Protein AF-A0A1V5JLP1-F1 (afdb_monomer)

Radius of gyration: 13.73 Å; Cα contacts (8 Å, |Δi|>4): 195; chains: 1; bounding box: 32×34×30 Å

Foldseek 3Di:
DDQAKDKDKDAAAFQLDFLVNVLVLQVVLQVVLVVVPQHDPCSVVVSVLSVVPGDGHQKMWMWIQHHPFATWIKIADNVGDIDTSDGDDDPSNVSSVCCCCPNPPPSCVVVVDSRVDD

Mean predicted aligned error: 6.09 Å

pLDDT: mean 85.05, std 15.91, range [41.03, 98.0]

Secondary structure (DSSP, 8-state):
--S--EEEEEE---TT--HHHHHHHHHHHHHHHHHTT---TTHHHHHHTTTT----TT-EEEEEEETTTEEEEEEE-TTS-EEEEEEE--HHHHHHHHHHHHSSS-THHHHHHHHS--

Solvent-accessible surface area (backbone atoms only — not comparable to full-atom values): 6605 Å² total; per-residue (Å²): 138,78,92,56,71,48,76,49,78,49,71,36,83,45,81,83,46,40,51,66,60,47,52,52,50,51,53,50,28,37,53,55,13,34,77,73,78,26,47,39,92,54,49,67,66,56,58,55,50,52,63,95,49,89,50,43,50,53,25,34,40,39,41,38,32,39,72,101,64,18,34,31,37,34,42,29,43,69,88,65,57,69,48,77,59,47,69,47,65,46,69,48,45,51,49,10,56,49,27,30,70,71,29,100,68,50,48,57,64,61,52,46,58,72,68,64,57,132

Structure (mmCIF, N/CA/C/O backbone):
data_AF-A0A1V5JLP1-F1
#
_entry.id   AF-A0A1V5JLP1-F1
#
loop_
_atom_site.group_PDB
_atom_site.id
_atom_site.type_symbol
_atom_site.label_atom_id
_atom_site.label_alt_id
_atom_site.label_comp_id
_atom_site.label_asym_id
_atom_site.label_entity_id
_atom_site.label_seq_id
_atom_site.pdbx_PDB_ins_code
_atom_site.Cartn_x
_atom_site.Cartn_y
_atom_site.Cartn_z
_atom_site.occupancy
_atom_site.B_iso_or_equiv
_atom_site.auth_seq_id
_atom_site.auth_comp_id
_atom_site.auth_asym_id
_atom_site.auth_atom_id
_atom_site.pdbx_PDB_model_num
ATOM 1 N N . MET A 1 1 ? 15.779 -7.560 -6.284 1.00 72.19 1 MET A N 1
ATOM 2 C CA . MET A 1 1 ? 14.648 -8.171 -5.538 1.00 72.19 1 MET A CA 1
ATOM 3 C C . MET A 1 1 ? 14.117 -9.383 -6.305 1.00 72.19 1 MET A C 1
ATOM 5 O O . MET A 1 1 ? 13.756 -9.215 -7.465 1.00 72.19 1 MET A O 1
ATOM 9 N N . ALA A 1 2 ? 14.106 -10.571 -5.684 1.00 83.50 2 ALA A N 1
ATOM 10 C CA . ALA A 1 2 ? 13.728 -11.850 -6.311 1.00 83.50 2 ALA A CA 1
ATOM 11 C C . ALA A 1 2 ? 12.204 -12.068 -6.400 1.00 83.50 2 ALA A C 1
ATOM 13 O O . ALA A 1 2 ? 11.453 -11.503 -5.599 1.00 83.50 2 ALA A O 1
ATOM 14 N N . ASP A 1 3 ? 11.757 -12.924 -7.323 1.00 90.75 3 ASP A N 1
ATOM 15 C CA . ASP A 1 3 ? 10.350 -13.311 -7.488 1.00 90.75 3 ASP A CA 1
ATOM 16 C C . ASP A 1 3 ? 9.950 -14.422 -6.503 1.00 90.75 3 ASP A C 1
ATOM 18 O O . ASP A 1 3 ? 9.987 -15.611 -6.794 1.00 90.75 3 ASP A O 1
ATOM 22 N N . ARG A 1 4 ? 9.660 -14.023 -5.267 1.00 91.12 4 ARG A N 1
ATOM 23 C CA . ARG A 1 4 ? 9.279 -14.909 -4.160 1.00 91.12 4 ARG A CA 1
ATOM 24 C C . ARG A 1 4 ? 8.104 -14.316 -3.385 1.00 91.12 4 ARG A C 1
ATOM 26 O O . ARG A 1 4 ? 7.971 -13.084 -3.398 1.00 91.12 4 ARG A O 1
ATOM 33 N N . PRO A 1 5 ? 7.293 -15.131 -2.695 1.00 93.69 5 PRO A N 1
ATOM 34 C CA . PRO A 1 5 ? 6.228 -14.623 -1.843 1.00 93.69 5 PRO A CA 1
ATOM 35 C C . PRO A 1 5 ? 6.746 -13.603 -0.824 1.00 93.69 5 PRO A C 1
ATOM 37 O O . PRO A 1 5 ? 7.850 -13.748 -0.297 1.00 93.69 5 PRO A O 1
ATOM 40 N N . VAL A 1 6 ? 5.970 -12.549 -0.574 1.00 92.06 6 VAL A N 1
ATOM 41 C CA . VAL A 1 6 ? 6.259 -11.558 0.474 1.00 92.06 6 VAL A CA 1
ATOM 42 C C . VAL A 1 6 ? 4.957 -10.967 0.998 1.00 92.06 6 VAL A C 1
ATOM 44 O O . VAL A 1 6 ? 3.992 -10.848 0.245 1.00 92.06 6 VAL A O 1
ATOM 47 N N . ALA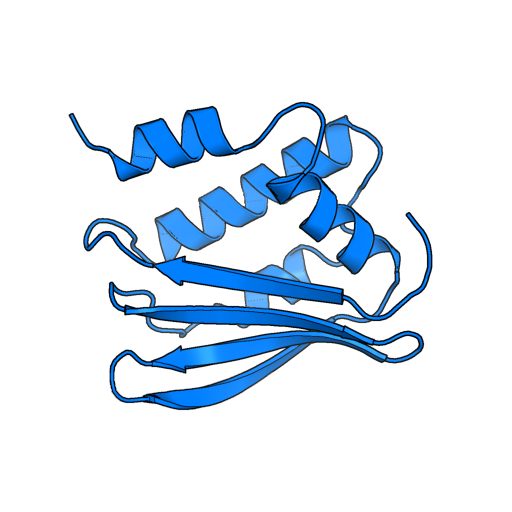 A 1 7 ? 4.937 -10.576 2.270 1.00 90.25 7 ALA A N 1
ATOM 48 C CA . ALA A 1 7 ? 3.840 -9.824 2.857 1.00 90.25 7 ALA A CA 1
ATOM 49 C C . ALA A 1 7 ? 4.364 -8.554 3.541 1.00 90.25 7 ALA A C 1
ATOM 51 O O . ALA A 1 7 ? 5.385 -8.602 4.225 1.00 90.25 7 ALA A O 1
ATOM 52 N N . VAL A 1 8 ? 3.663 -7.432 3.367 1.00 90.12 8 VAL A N 1
ATOM 53 C CA . VAL A 1 8 ? 3.879 -6.195 4.135 1.00 90.12 8 VAL A CA 1
ATOM 54 C C . VAL A 1 8 ? 2.586 -5.851 4.860 1.00 90.12 8 VAL A C 1
ATOM 56 O O . VAL A 1 8 ? 1.516 -5.881 4.259 1.00 90.12 8 VAL A O 1
ATOM 59 N N . VAL A 1 9 ? 2.676 -5.529 6.148 1.00 89.94 9 VAL A N 1
ATOM 60 C CA . VAL A 1 9 ? 1.519 -5.164 6.971 1.00 89.94 9 VAL A CA 1
ATOM 61 C C . VAL A 1 9 ? 1.634 -3.700 7.373 1.00 89.94 9 VAL A C 1
ATOM 63 O O . VAL A 1 9 ? 2.661 -3.270 7.892 1.00 89.94 9 VAL A O 1
ATOM 66 N N . ILE A 1 10 ? 0.570 -2.938 7.133 1.00 89.94 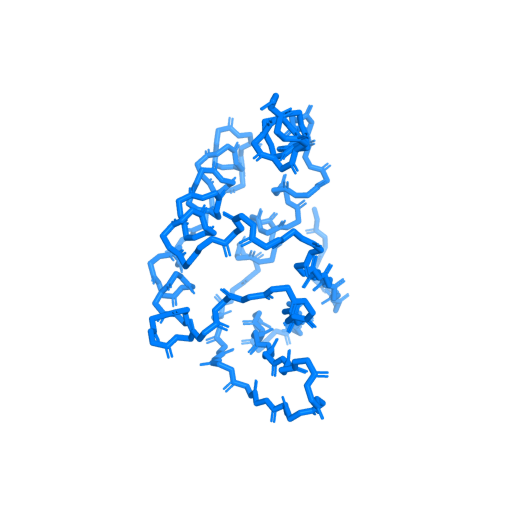10 ILE A N 1
ATOM 67 C CA . ILE A 1 10 ? 0.445 -1.527 7.493 1.00 89.94 10 ILE A CA 1
ATOM 68 C C . ILE A 1 10 ? -0.713 -1.417 8.478 1.00 89.94 10 ILE A C 1
ATOM 70 O O . ILE A 1 10 ? -1.858 -1.676 8.115 1.00 89.94 10 ILE A O 1
ATOM 74 N N . LYS A 1 11 ? -0.425 -1.018 9.716 1.00 89.31 11 LYS A N 1
ATOM 75 C CA . LYS A 1 11 ? -1.442 -0.755 10.737 1.00 89.31 11 LYS A CA 1
ATOM 76 C C . LYS A 1 11 ? -1.544 0.742 10.992 1.00 89.31 11 LYS A C 1
ATOM 78 O O . LYS A 1 11 ? -0.534 1.411 11.206 1.00 89.31 11 LYS A O 1
ATOM 83 N N . ILE A 1 12 ? -2.763 1.271 10.955 1.00 88.94 12 ILE A N 1
ATOM 84 C CA . ILE A 1 12 ? -3.016 2.689 11.211 1.00 88.94 12 ILE A CA 1
ATOM 85 C C . ILE A 1 12 ? -3.109 2.916 12.722 1.00 88.94 12 ILE A C 1
ATOM 87 O O . ILE A 1 12 ? -4.074 2.507 13.362 1.00 88.94 12 ILE A O 1
ATOM 91 N N . GLU A 1 13 ? -2.116 3.589 13.301 1.00 87.19 13 GLU A N 1
ATOM 92 C CA . GLU A 1 13 ? -2.046 3.839 14.753 1.00 87.19 13 GLU A CA 1
ATOM 93 C C . GLU A 1 13 ? -2.576 5.224 15.170 1.00 87.19 13 GLU A C 1
ATOM 95 O O . GLU A 1 13 ? -2.959 5.427 16.326 1.00 87.19 13 GLU A O 1
ATOM 100 N N . SER A 1 14 ? -2.646 6.176 14.234 1.00 85.62 14 SER A N 1
ATOM 101 C CA . SER A 1 14 ? -3.067 7.556 14.502 1.00 85.62 14 SER A CA 1
ATOM 102 C C . SER A 1 14 ? -4.484 7.834 14.002 1.00 85.62 14 SER A C 1
ATOM 104 O O . SER A 1 14 ? -4.886 7.373 12.936 1.00 85.62 14 SER A O 1
ATOM 106 N N . ARG A 1 15 ? -5.236 8.634 14.770 1.00 84.81 15 ARG A N 1
ATOM 107 C CA . ARG A 1 15 ? -6.572 9.135 14.390 1.00 84.81 15 ARG A CA 1
ATOM 108 C C . ARG A 1 15 ? -6.505 10.267 13.359 1.00 84.81 15 ARG A C 1
ATOM 110 O O . ARG A 1 15 ? -7.533 10.613 12.799 1.00 84.81 15 ARG A O 1
ATOM 117 N N . LEU A 1 16 ? -5.315 10.826 13.126 1.00 81.81 16 LEU A N 1
ATOM 118 C CA . LEU A 1 16 ? -5.079 11.915 12.170 1.00 81.81 16 LEU A CA 1
ATOM 119 C C . LEU A 1 16 ? -4.962 11.419 10.722 1.00 81.81 16 LEU A C 1
ATOM 121 O O . LEU A 1 16 ? -4.895 12.221 9.795 1.00 81.81 16 LEU A O 1
ATOM 125 N N . VAL A 1 17 ? -4.898 10.100 10.515 1.00 82.81 17 VAL A N 1
ATOM 126 C CA . VAL A 1 17 ? -4.779 9.517 9.178 1.00 82.81 17 VAL A CA 1
ATOM 127 C C . VAL A 1 17 ? -6.157 9.434 8.533 1.00 82.81 17 VAL A C 1
ATOM 129 O O . VAL A 1 17 ? -6.898 8.481 8.757 1.00 82.81 17 VAL A O 1
ATOM 132 N N . SER A 1 18 ? -6.468 10.437 7.716 1.00 84.62 18 SER A N 1
ATOM 133 C CA . SER A 1 18 ? -7.615 10.440 6.804 1.00 84.62 18 SER A CA 1
ATOM 134 C C . SER A 1 18 ? -7.337 9.612 5.543 1.00 84.62 18 SER A C 1
ATOM 136 O O . SER A 1 18 ? -6.181 9.333 5.216 1.00 84.62 18 SER A O 1
ATOM 138 N N . ASN A 1 19 ? -8.390 9.270 4.788 1.00 85.81 19 ASN A N 1
ATOM 139 C CA . ASN A 1 19 ? -8.252 8.552 3.513 1.00 85.81 19 ASN A CA 1
ATOM 140 C C . ASN A 1 19 ? -7.370 9.324 2.510 1.00 85.81 19 ASN A C 1
ATOM 142 O O . ASN A 1 19 ? -6.422 8.755 1.980 1.00 85.81 19 ASN A O 1
ATOM 146 N N . ASP A 1 20 ? -7.607 10.629 2.349 1.00 85.25 20 ASP A N 1
ATOM 147 C CA . ASP A 1 20 ? -6.806 11.501 1.479 1.00 85.25 20 ASP A CA 1
ATOM 148 C C . ASP A 1 20 ? -5.315 11.511 1.864 1.00 85.25 20 ASP A C 1
ATOM 150 O O . ASP A 1 20 ? -4.446 11.225 1.038 1.00 85.25 20 ASP A O 1
ATOM 154 N N . LEU A 1 21 ? -5.017 11.716 3.154 1.00 85.50 21 LEU A N 1
ATOM 155 C CA . LEU A 1 21 ? -3.642 11.721 3.661 1.00 85.50 21 LEU A CA 1
ATOM 156 C C . LEU A 1 21 ? -2.941 10.378 3.424 1.00 85.50 21 LEU A C 1
ATOM 158 O O . LEU A 1 21 ? -1.760 10.343 3.068 1.00 85.50 21 LEU A O 1
ATOM 162 N N . PHE A 1 22 ? -3.656 9.270 3.616 1.00 87.12 22 PHE A N 1
ATOM 163 C CA . PHE A 1 22 ? -3.135 7.941 3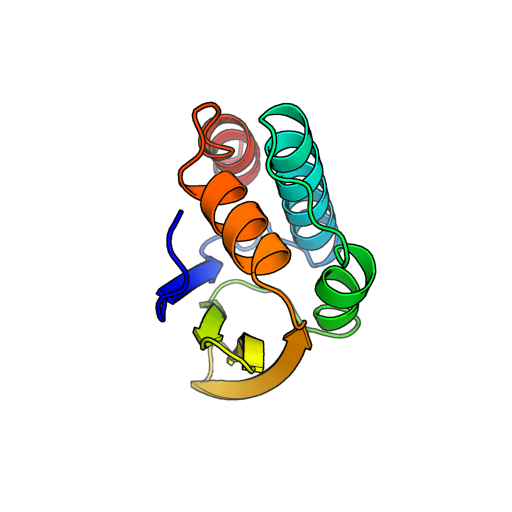.328 1.00 87.12 22 PHE A CA 1
ATOM 164 C C . PHE A 1 22 ? -2.832 7.770 1.834 1.00 87.12 22 PHE A C 1
ATOM 166 O O . PHE A 1 22 ? -1.709 7.409 1.487 1.00 87.12 22 PHE A O 1
ATOM 173 N N . VAL A 1 23 ? -3.794 8.069 0.954 1.00 88.44 23 VAL A N 1
ATOM 174 C CA . VAL A 1 23 ? -3.650 7.941 -0.507 1.00 88.44 23 VAL A CA 1
ATOM 175 C C . VAL A 1 23 ? -2.488 8.800 -1.016 1.00 88.44 23 VAL A C 1
ATOM 177 O O . VAL A 1 23 ? -1.614 8.285 -1.714 1.00 88.44 23 VAL A O 1
ATOM 180 N N . SER A 1 24 ? -2.402 10.059 -0.584 1.00 86.00 24 SER A N 1
ATOM 181 C CA . SER A 1 24 ? -1.298 10.969 -0.918 1.00 86.00 24 SER A CA 1
ATOM 182 C C . SER A 1 24 ? 0.061 10.448 -0.425 1.00 86.00 24 SER A C 1
ATOM 184 O O . SER A 1 24 ? 1.064 10.488 -1.146 1.00 86.00 24 SER A O 1
ATOM 186 N N . SER A 1 25 ? 0.109 9.866 0.780 1.00 86.00 25 SER A N 1
ATOM 187 C CA . SER A 1 25 ? 1.336 9.271 1.332 1.00 86.00 25 SER A CA 1
ATOM 188 C C . SER A 1 25 ? 1.797 8.041 0.546 1.00 86.00 25 SER A C 1
ATOM 190 O O . SER A 1 25 ? 3.001 7.865 0.327 1.00 86.00 25 SER A O 1
ATOM 192 N N . VAL A 1 26 ? 0.859 7.200 0.099 1.00 88.50 26 VAL A N 1
ATOM 193 C CA . VAL A 1 26 ? 1.153 6.048 -0.764 1.00 88.50 26 VAL A CA 1
ATOM 194 C C . VAL A 1 26 ? 1.659 6.517 -2.128 1.00 88.50 26 VAL A C 1
ATOM 196 O O . VAL A 1 26 ? 2.695 6.029 -2.581 1.00 88.50 26 VAL A O 1
ATOM 199 N N . GLU A 1 27 ? 0.985 7.479 -2.763 1.00 90.12 27 GLU A N 1
ATOM 200 C CA . GLU A 1 27 ? 1.403 8.035 -4.056 1.00 90.12 27 GLU A CA 1
ATOM 201 C C . GLU A 1 27 ? 2.829 8.597 -3.976 1.00 90.12 27 GLU A C 1
ATOM 203 O O . GLU A 1 27 ? 3.696 8.270 -4.793 1.00 90.12 27 GLU A O 1
ATOM 208 N N . LYS A 1 28 ? 3.119 9.372 -2.924 1.00 88.38 28 LYS A N 1
ATOM 209 C CA . LYS A 1 28 ? 4.468 9.875 -2.652 1.00 88.38 28 LYS A CA 1
ATOM 210 C C . LYS A 1 28 ? 5.482 8.748 -2.466 1.00 88.38 28 LYS A C 1
ATOM 212 O O . LYS A 1 28 ? 6.607 8.858 -2.950 1.00 88.38 28 LYS A O 1
ATOM 217 N N . GLY A 1 29 ? 5.094 7.665 -1.793 1.00 87.25 29 GLY A N 1
ATOM 218 C CA . GLY A 1 29 ? 5.911 6.461 -1.674 1.00 87.25 29 GLY A CA 1
ATOM 219 C C . GLY A 1 29 ? 6.289 5.884 -3.034 1.00 87.25 29 GLY A C 1
ATOM 220 O O . GLY A 1 29 ? 7.470 5.647 -3.282 1.00 87.25 29 GLY A O 1
ATOM 221 N N . PHE A 1 30 ? 5.324 5.726 -3.941 1.00 91.25 30 PHE A N 1
ATOM 222 C CA . PHE A 1 30 ? 5.599 5.233 -5.290 1.00 91.25 30 PHE A CA 1
ATOM 223 C C . PHE A 1 30 ? 6.458 6.185 -6.114 1.00 91.25 30 PHE A C 1
ATOM 225 O O . PHE A 1 30 ? 7.374 5.727 -6.795 1.00 91.25 30 PHE A O 1
ATOM 232 N N . ARG A 1 31 ? 6.241 7.499 -6.004 1.00 89.75 31 ARG A N 1
ATOM 233 C CA . ARG A 1 31 ? 7.106 8.499 -6.644 1.00 89.75 31 ARG A CA 1
ATOM 234 C C . ARG A 1 31 ? 8.552 8.388 -6.151 1.00 89.75 31 ARG A C 1
ATOM 236 O O . ARG A 1 31 ? 9.470 8.328 -6.963 1.00 89.75 31 ARG A O 1
ATOM 243 N N . ASN A 1 32 ? 8.756 8.269 -4.838 1.00 86.38 32 ASN A N 1
ATOM 244 C CA . ASN A 1 32 ? 10.084 8.088 -4.245 1.00 86.38 32 ASN A CA 1
ATOM 245 C C . ASN A 1 32 ? 10.737 6.772 -4.685 1.00 86.38 32 ASN A C 1
ATOM 247 O O . ASN A 1 32 ? 11.923 6.749 -5.008 1.00 86.38 32 ASN A O 1
ATOM 251 N N . SER A 1 33 ? 9.956 5.692 -4.734 1.00 89.25 33 SER A N 1
ATOM 252 C CA . SER A 1 33 ? 10.379 4.387 -5.240 1.00 89.25 33 SER A CA 1
ATOM 253 C C . SER A 1 33 ? 10.827 4.456 -6.705 1.00 89.25 33 SER A C 1
ATOM 255 O O . SER A 1 33 ? 11.889 3.940 -7.058 1.00 89.25 33 SER A O 1
ATOM 257 N N . ALA A 1 34 ? 10.066 5.151 -7.554 1.00 90.25 34 ALA A N 1
ATOM 258 C CA . ALA A 1 34 ? 10.416 5.370 -8.953 1.00 90.25 34 ALA A CA 1
ATOM 259 C C . ALA A 1 34 ? 11.742 6.136 -9.091 1.00 90.25 34 ALA A C 1
ATOM 261 O O . ALA A 1 34 ? 12.600 5.725 -9.870 1.00 90.25 34 ALA A O 1
ATOM 262 N N . SER A 1 35 ? 11.965 7.174 -8.274 1.00 88.62 35 SER A N 1
ATOM 263 C CA . SER A 1 35 ? 13.220 7.944 -8.270 1.00 88.62 35 SER A CA 1
ATOM 264 C C . SER A 1 35 ? 14.465 7.130 -7.898 1.00 88.62 35 SER A C 1
ATOM 266 O O . SER A 1 35 ? 15.575 7.583 -8.160 1.00 88.62 35 SER A O 1
ATOM 268 N N . VAL A 1 36 ? 14.310 5.947 -7.294 1.00 86.81 36 VAL A N 1
ATOM 269 C CA . VAL A 1 36 ? 15.418 5.033 -6.960 1.00 86.81 36 VAL A CA 1
ATOM 270 C C . VAL A 1 36 ? 15.416 3.755 -7.814 1.00 86.81 36 VAL A C 1
ATOM 272 O O . VAL A 1 36 ? 16.040 2.764 -7.441 1.00 86.81 36 VAL A O 1
ATOM 275 N N . GLY A 1 37 ? 14.727 3.770 -8.963 1.00 89.94 37 GLY A N 1
ATOM 276 C CA . GLY A 1 37 ? 14.761 2.690 -9.959 1.00 89.94 37 GLY A CA 1
ATOM 277 C C . GLY A 1 37 ? 13.702 1.598 -9.783 1.00 89.94 37 GLY A C 1
ATOM 278 O O . GLY A 1 37 ? 13.807 0.539 -10.402 1.00 89.94 37 GLY A O 1
ATOM 279 N N . TYR A 1 38 ? 12.676 1.833 -8.961 1.00 91.25 38 TYR A N 1
ATOM 280 C CA . TYR A 1 38 ? 11.576 0.893 -8.734 1.00 91.25 38 TYR A CA 1
ATOM 281 C C . TYR A 1 38 ? 10.218 1.544 -9.055 1.00 91.25 38 TYR A C 1
ATOM 283 O O . TYR A 1 38 ? 9.450 1.850 -8.139 1.00 91.25 38 TYR A O 1
ATOM 291 N N . PRO A 1 39 ? 9.907 1.806 -10.337 1.00 93.00 39 PRO A N 1
ATOM 292 C CA . PRO A 1 39 ? 8.619 2.372 -10.727 1.00 93.00 39 PRO A CA 1
ATOM 293 C C . PRO A 1 39 ? 7.461 1.405 -10.441 1.00 93.00 39 PRO A C 1
ATOM 295 O O . PRO A 1 39 ? 7.622 0.183 -10.457 1.00 93.00 39 PRO A O 1
ATOM 298 N N . ALA A 1 40 ? 6.285 1.972 -10.172 1.00 93.19 40 ALA A N 1
ATOM 299 C CA . ALA A 1 40 ? 5.037 1.240 -9.992 1.00 93.19 40 ALA A CA 1
ATOM 300 C C . ALA A 1 40 ? 4.161 1.396 -11.242 1.00 93.19 40 ALA A C 1
ATOM 302 O O . ALA A 1 40 ? 3.366 2.327 -11.329 1.00 93.19 40 ALA A O 1
ATOM 303 N N . ASP A 1 41 ? 4.268 0.463 -12.190 1.00 91.69 41 ASP A N 1
ATOM 304 C CA . ASP A 1 41 ? 3.569 0.537 -13.491 1.00 91.69 41 ASP A CA 1
ATOM 305 C C . ASP A 1 41 ? 2.033 0.540 -13.379 1.00 91.69 41 ASP A C 1
ATOM 307 O O . ASP A 1 41 ? 1.322 0.814 -14.342 1.00 91.69 41 ASP A O 1
ATOM 311 N N . ARG A 1 42 ? 1.502 0.179 -12.206 1.00 94.81 42 ARG A N 1
ATOM 312 C CA . ARG A 1 42 ? 0.065 0.085 -11.916 1.00 94.81 42 ARG A CA 1
ATOM 313 C C . ARG A 1 42 ? -0.307 0.830 -10.633 1.00 94.81 42 ARG A C 1
ATOM 315 O O . ARG A 1 42 ? -1.195 0.392 -9.899 1.00 94.81 42 ARG A O 1
ATOM 322 N N . ALA A 1 43 ? 0.379 1.941 -10.356 1.00 92.88 43 ALA A N 1
ATOM 323 C CA . ALA A 1 43 ? 0.110 2.786 -9.193 1.00 92.88 43 ALA A CA 1
ATOM 324 C C . ALA A 1 43 ? -1.366 3.218 -9.124 1.00 92.88 43 ALA A C 1
ATOM 326 O O . ALA A 1 43 ? -1.985 3.066 -8.076 1.00 92.88 43 ALA A O 1
ATOM 327 N N . ASP A 1 44 ? -1.969 3.640 -10.239 1.00 93.50 44 ASP A N 1
ATOM 328 C CA . ASP A 1 44 ? -3.386 4.027 -10.284 1.00 93.50 44 ASP A CA 1
ATOM 329 C C . ASP A 1 44 ? -4.339 2.882 -9.921 1.00 93.50 44 ASP A C 1
ATOM 331 O O . ASP A 1 44 ? -5.269 3.076 -9.138 1.00 93.50 44 ASP A O 1
ATOM 335 N N . GLN A 1 45 ? -4.093 1.667 -10.434 1.00 95.44 45 GLN A N 1
ATOM 336 C CA . GLN A 1 45 ? -4.898 0.487 -10.083 1.00 95.44 45 GLN A CA 1
ATOM 337 C C . GLN A 1 45 ? -4.789 0.177 -8.592 1.00 95.44 45 GLN A C 1
ATOM 339 O O . GLN A 1 45 ? -5.785 -0.161 -7.961 1.00 95.44 45 GLN A O 1
ATOM 344 N N . TYR A 1 46 ? -3.590 0.319 -8.027 1.00 95.31 46 TYR A N 1
ATOM 345 C CA . TYR A 1 46 ? -3.356 0.137 -6.603 1.00 95.31 46 TYR A CA 1
ATOM 346 C C . TYR A 1 46 ? -4.079 1.189 -5.755 1.00 95.31 46 TYR A C 1
ATOM 348 O O . TYR A 1 46 ? -4.775 0.836 -4.807 1.00 95.31 46 TYR A O 1
ATOM 356 N N . LEU A 1 47 ? -3.946 2.476 -6.090 1.00 92.75 47 LEU A N 1
ATOM 357 C CA . LEU A 1 47 ? -4.585 3.573 -5.357 1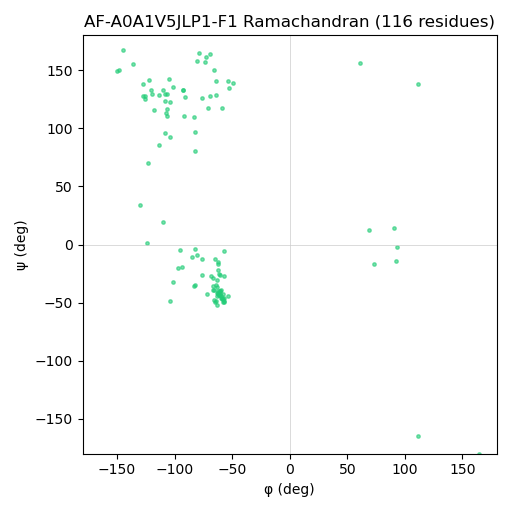.00 92.75 47 LEU A CA 1
ATOM 358 C C . LEU A 1 47 ? -6.114 3.480 -5.440 1.00 92.75 47 LEU A C 1
ATOM 360 O O . LEU A 1 47 ? -6.808 3.745 -4.458 1.00 92.75 47 LEU A O 1
ATOM 364 N N . ALA A 1 48 ? -6.647 3.017 -6.574 1.00 95.50 48 ALA A N 1
ATOM 365 C CA . ALA A 1 48 ? -8.074 2.783 -6.748 1.00 95.50 48 ALA A CA 1
ATOM 366 C C . ALA A 1 48 ? -8.651 1.744 -5.768 1.00 95.50 48 ALA A C 1
ATOM 368 O O . ALA A 1 48 ? -9.827 1.855 -5.426 1.00 95.50 48 ALA A O 1
ATOM 369 N N . LEU A 1 49 ? -7.844 0.801 -5.255 1.00 95.44 49 LEU A N 1
ATOM 370 C CA . LEU A 1 49 ? -8.292 -0.189 -4.261 1.00 95.44 49 LEU A CA 1
ATOM 371 C C . LEU A 1 49 ? -8.749 0.450 -2.941 1.00 95.44 49 LEU A C 1
ATOM 373 O O . LEU A 1 49 ? -9.503 -0.164 -2.191 1.00 95.44 49 LEU A O 1
ATOM 377 N N . TYR A 1 50 ? -8.300 1.674 -2.654 1.00 92.56 50 TYR A N 1
ATOM 378 C CA . TYR A 1 50 ? -8.606 2.396 -1.417 1.00 92.56 50 TYR A CA 1
ATOM 379 C C . TYR A 1 50 ? -9.797 3.352 -1.547 1.00 92.56 50 TYR A C 1
ATOM 381 O O . TYR A 1 50 ? -10.222 3.946 -0.551 1.00 92.56 50 TYR A O 1
ATOM 389 N N . LYS A 1 51 ? -10.363 3.501 -2.752 1.00 91.19 51 LYS A N 1
ATOM 390 C CA . LYS A 1 51 ? -11.557 4.326 -2.969 1.00 91.19 51 LYS A CA 1
ATOM 391 C C . LYS A 1 51 ? -12.739 3.735 -2.201 1.00 91.19 51 LYS A C 1
ATOM 393 O O . LYS A 1 51 ? -13.030 2.547 -2.309 1.00 91.19 51 LYS A O 1
ATOM 398 N N . GLY A 1 52 ? -13.411 4.566 -1.404 1.00 88.19 52 GLY A N 1
ATOM 399 C CA . GLY A 1 52 ? -14.537 4.134 -0.566 1.00 88.19 52 GLY A CA 1
ATOM 400 C C . GLY A 1 52 ? -14.149 3.204 0.591 1.00 88.19 52 GLY A C 1
ATOM 401 O O . GLY A 1 52 ? -15.023 2.593 1.201 1.00 88.19 52 GLY A O 1
ATOM 402 N N . VAL A 1 53 ? -12.855 3.065 0.899 1.00 92.12 53 VAL A N 1
ATOM 403 C CA . VAL A 1 53 ? -12.387 2.329 2.078 1.00 92.12 53 VAL A CA 1
ATOM 404 C C . VAL A 1 53 ? -12.261 3.291 3.251 1.00 92.12 53 VAL A C 1
ATOM 406 O O . VAL A 1 53 ? -11.579 4.313 3.166 1.00 92.12 53 VAL A O 1
ATOM 409 N N . GLU A 1 54 ? -12.887 2.952 4.373 1.00 91.06 54 GLU A N 1
ATOM 410 C CA . GLU A 1 54 ? -12.725 3.716 5.604 1.00 91.06 54 GLU A CA 1
ATOM 411 C C . GLU A 1 54 ? -11.323 3.492 6.185 1.00 91.06 54 GLU A C 1
ATOM 413 O O . GLU A 1 54 ? -10.955 2.377 6.563 1.00 91.06 54 GLU A O 1
ATOM 418 N N . ILE A 1 55 ? -10.540 4.568 6.259 1.00 90.31 55 ILE A N 1
ATOM 419 C CA . ILE A 1 55 ? -9.198 4.566 6.844 1.00 90.31 55 ILE A CA 1
ATOM 420 C C . ILE A 1 55 ? -9.284 5.286 8.181 1.00 90.31 55 ILE A C 1
ATOM 422 O O . ILE A 1 55 ? -9.518 6.490 8.232 1.00 90.31 55 ILE A O 1
ATOM 426 N N . LYS A 1 56 ? -9.129 4.520 9.261 1.00 90.38 56 LYS A N 1
ATOM 427 C CA . LYS A 1 56 ? -9.176 4.997 10.644 1.00 90.38 56 LYS A CA 1
ATOM 428 C C . LYS A 1 56 ? -8.189 4.218 11.507 1.00 90.38 56 LYS A C 1
ATOM 430 O O . LYS A 1 56 ? -7.684 3.168 11.103 1.00 90.38 56 LYS A O 1
ATOM 435 N N . LYS A 1 57 ? -7.933 4.711 12.721 1.00 91.25 57 LYS A N 1
ATOM 436 C CA . LYS A 1 57 ? -7.102 4.009 13.707 1.00 91.25 57 LYS A CA 1
ATOM 437 C C . LYS A 1 57 ? -7.603 2.574 13.922 1.00 91.25 57 LYS A C 1
ATOM 439 O O . LYS A 1 57 ? -8.796 2.356 14.101 1.00 91.25 57 LYS A O 1
ATOM 444 N N . GLY A 1 58 ? -6.676 1.620 13.940 1.00 92.06 58 GLY A N 1
ATOM 445 C CA . GLY A 1 58 ? -6.938 0.194 14.134 1.00 92.06 58 GLY A CA 1
ATOM 446 C C . GLY A 1 58 ? -7.128 -0.595 12.839 1.00 92.06 58 GLY A C 1
ATOM 447 O O . GLY A 1 58 ? -7.032 -1.816 12.879 1.00 92.06 58 GLY A O 1
ATOM 448 N N . VAL A 1 59 ? -7.333 0.073 11.697 1.00 95.00 59 VAL A N 1
ATOM 449 C CA . VAL A 1 59 ? -7.366 -0.598 10.391 1.00 95.00 59 VAL A CA 1
ATOM 450 C C . VAL A 1 59 ? -6.004 -1.214 10.083 1.00 95.00 59 VAL A C 1
ATOM 452 O O . VAL A 1 59 ? -4.957 -0.601 10.326 1.00 95.00 59 VAL A O 1
ATOM 455 N N . VAL A 1 60 ? -6.032 -2.407 9.492 1.00 95.56 60 VAL A N 1
ATOM 456 C CA . VAL A 1 60 ? -4.852 -3.112 8.996 1.00 95.56 60 VAL A CA 1
ATOM 457 C C . VAL A 1 60 ? -4.984 -3.343 7.495 1.00 95.56 60 VAL A C 1
ATOM 459 O O . VAL A 1 60 ? -5.984 -3.883 7.025 1.00 95.56 60 VAL A O 1
ATOM 462 N N . PHE A 1 61 ? -3.948 -2.973 6.748 1.00 95.19 61 PHE A N 1
ATOM 463 C CA . PHE A 1 61 ? -3.774 -3.351 5.352 1.00 95.19 61 PHE A CA 1
ATOM 464 C C . PHE A 1 61 ? -2.648 -4.369 5.229 1.00 95.19 61 PHE A C 1
ATOM 466 O O . PHE A 1 61 ? -1.513 -4.091 5.616 1.00 95.19 61 PHE A O 1
ATOM 473 N N . GLN A 1 62 ? -2.942 -5.525 4.646 1.00 95.69 62 GLN A N 1
ATOM 474 C CA . GLN A 1 62 ? -1.940 -6.525 4.301 1.00 95.69 62 GLN A CA 1
ATOM 475 C C . GLN A 1 62 ? -1.721 -6.550 2.789 1.00 95.69 62 GLN A C 1
ATOM 477 O O . GLN A 1 62 ? -2.665 -6.658 2.014 1.00 95.69 62 GLN A O 1
ATOM 482 N N . GLN A 1 63 ? -0.458 -6.471 2.395 1.00 94.25 63 GLN A N 1
ATOM 483 C CA . GLN A 1 63 ? 0.043 -6.456 1.027 1.00 94.25 63 GLN A CA 1
ATOM 484 C C . GLN A 1 63 ? 0.729 -7.790 0.747 1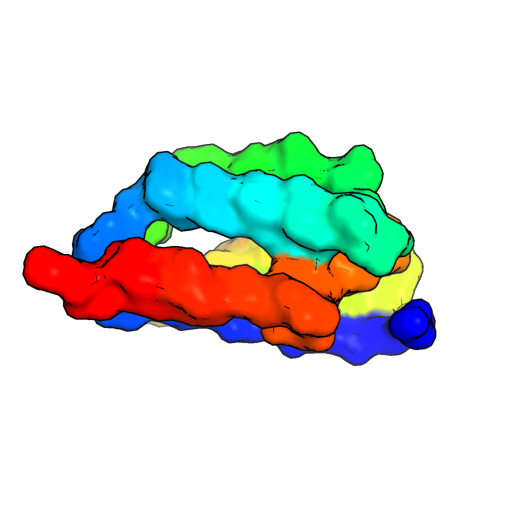.00 94.25 63 GLN A C 1
ATOM 486 O O . GLN A 1 63 ? 1.890 -7.963 1.111 1.00 94.25 63 GLN A O 1
ATOM 491 N N . SER A 1 64 ? 0.039 -8.750 0.143 1.00 95.62 64 SER A N 1
ATOM 492 C CA . SER A 1 64 ? 0.566 -10.100 -0.080 1.00 95.62 64 SER A CA 1
ATOM 493 C C . SER A 1 64 ? 0.900 -10.319 -1.546 1.00 95.62 64 SER A C 1
ATOM 495 O O . SER A 1 64 ? 0.010 -10.376 -2.389 1.00 95.62 64 SER A O 1
ATOM 497 N N . TYR A 1 65 ? 2.180 -10.476 -1.863 1.00 96.12 65 TYR A N 1
ATOM 498 C CA . TYR A 1 65 ? 2.620 -10.853 -3.198 1.00 96.12 65 TYR A CA 1
ATOM 499 C C . TYR A 1 65 ? 2.777 -12.364 -3.324 1.00 96.12 65 TYR A C 1
ATOM 501 O O . TYR A 1 65 ? 3.461 -12.987 -2.509 1.00 96.12 65 TYR A O 1
ATOM 509 N N . VAL A 1 66 ? 2.232 -12.923 -4.402 1.00 96.19 66 VAL A N 1
ATOM 510 C CA . VAL A 1 66 ? 2.443 -14.313 -4.815 1.00 96.19 66 VAL A CA 1
ATOM 511 C C . VAL A 1 66 ? 2.949 -14.323 -6.266 1.00 96.19 66 VAL A C 1
ATOM 513 O O . VAL A 1 66 ? 2.301 -13.701 -7.117 1.00 96.19 66 VAL A O 1
ATOM 516 N N . PRO A 1 67 ? 4.076 -15.001 -6.574 1.00 94.81 67 PRO A N 1
ATOM 517 C CA . PRO A 1 67 ? 4.561 -15.174 -7.946 1.00 94.81 67 PRO A CA 1
ATOM 518 C C . PRO A 1 67 ? 3.463 -15.674 -8.890 1.00 94.81 67 PRO A C 1
ATOM 520 O O . PRO A 1 67 ? 2.637 -16.499 -8.507 1.00 94.81 67 PRO A O 1
ATOM 523 N N . GLY A 1 68 ? 3.406 -15.135 -10.107 1.00 92.12 68 GLY A N 1
ATOM 524 C CA . GLY A 1 68 ? 2.375 -15.474 -11.098 1.00 92.12 68 GLY A CA 1
ATOM 525 C C . GLY A 1 68 ? 0.968 -14.915 -10.824 1.00 92.12 68 GLY A C 1
ATOM 526 O O . GLY A 1 68 ? 0.172 -14.840 -11.754 1.00 92.12 68 GLY A O 1
ATOM 527 N N . LYS A 1 69 ? 0.659 -14.459 -9.600 1.00 94.31 69 LYS A N 1
ATOM 528 C CA . LYS A 1 69 ? -0.633 -13.833 -9.248 1.00 94.31 69 LYS A CA 1
ATOM 529 C C . LYS A 1 69 ? -0.530 -12.314 -9.110 1.00 94.31 69 LYS A C 1
ATOM 531 O O . LYS A 1 69 ? -1.338 -11.584 -9.675 1.00 94.31 69 LYS A O 1
ATOM 536 N N . GLY A 1 70 ? 0.468 -11.832 -8.371 1.00 94.75 70 GLY A N 1
ATOM 537 C CA . GLY A 1 70 ? 0.649 -10.411 -8.075 1.00 94.75 70 GLY A CA 1
ATOM 538 C C . GLY A 1 70 ? 0.423 -10.042 -6.616 1.00 94.75 70 GLY A C 1
ATOM 539 O O . GLY A 1 70 ? 0.422 -10.894 -5.729 1.00 94.75 70 GLY A O 1
ATOM 540 N N . LEU A 1 71 ? 0.266 -8.742 -6.384 1.00 96.06 71 LEU A N 1
ATOM 541 C CA . LEU A 1 71 ? 0.115 -8.117 -5.079 1.00 96.06 71 LEU A CA 1
ATOM 542 C C . LEU A 1 71 ? -1.368 -7.994 -4.710 1.00 96.06 71 LEU A C 1
ATOM 544 O O . LEU A 1 71 ? -2.100 -7.211 -5.307 1.00 96.06 71 LEU A O 1
ATOM 548 N N . THR A 1 72 ? -1.807 -8.766 -3.725 1.00 97.75 72 THR A N 1
ATOM 549 C CA . THR A 1 72 ? -3.162 -8.716 -3.165 1.00 97.75 72 THR A CA 1
ATOM 550 C C . THR A 1 72 ? -3.200 -7.776 -1.966 1.00 97.75 72 THR A C 1
ATOM 552 O O . THR A 1 72 ? -2.350 -7.889 -1.083 1.00 97.75 72 THR A O 1
ATOM 555 N N . VAL A 1 73 ? -4.196 -6.891 -1.913 1.00 97.38 73 VAL A N 1
ATOM 556 C CA . VAL A 1 73 ? -4.450 -6.030 -0.753 1.00 97.38 73 VAL A CA 1
ATOM 557 C C . VAL A 1 73 ? -5.643 -6.559 0.025 1.00 97.38 73 VAL A C 1
ATOM 559 O O . VAL A 1 73 ? -6.745 -6.660 -0.516 1.00 97.38 73 VAL A O 1
ATOM 562 N N . THR A 1 74 ? -5.434 -6.847 1.303 1.00 98.00 74 THR A N 1
ATOM 563 C CA . THR A 1 74 ? -6.492 -7.201 2.250 1.00 98.00 74 THR A CA 1
ATOM 564 C C . THR A 1 74 ? -6.671 -6.068 3.248 1.00 98.00 74 THR A C 1
ATOM 566 O O . THR A 1 74 ? -5.693 -5.559 3.791 1.00 98.00 74 THR A O 1
ATOM 569 N N . TYR A 1 75 ? -7.919 -5.680 3.480 1.00 97.69 75 TYR A N 1
ATOM 570 C CA . TYR A 1 75 ? -8.331 -4.750 4.524 1.00 97.69 75 TYR A CA 1
ATOM 571 C C . TYR A 1 75 ? -8.913 -5.535 5.691 1.00 97.69 75 TYR A C 1
ATOM 573 O O . TYR A 1 75 ? -9.749 -6.410 5.472 1.00 97.69 75 TYR A O 1
ATOM 581 N N . THR A 1 76 ? -8.530 -5.170 6.908 1.00 97.94 76 THR A N 1
ATOM 582 C CA . THR A 1 76 ? -9.170 -5.634 8.138 1.00 97.94 76 THR A CA 1
ATOM 583 C C . THR A 1 76 ? -9.578 -4.426 8.973 1.00 97.94 76 THR A C 1
ATOM 585 O O . THR A 1 76 ? -8.749 -3.553 9.254 1.00 97.94 76 THR A O 1
ATOM 588 N N . SER A 1 77 ? -10.858 -4.360 9.338 1.00 96.69 77 SER A N 1
ATOM 589 C CA . SER A 1 77 ? -11.408 -3.298 10.179 1.00 96.69 77 SER A CA 1
ATOM 590 C C . SER A 1 77 ? -10.948 -3.454 11.638 1.00 96.69 77 SER A C 1
ATOM 592 O O . SER A 1 77 ? -10.529 -4.546 12.032 1.00 96.69 77 SER A O 1
ATOM 594 N N . PRO A 1 78 ? -11.030 -2.399 12.471 1.00 95.12 78 PRO A N 1
ATOM 595 C CA . PRO A 1 78 ? -10.706 -2.495 13.901 1.00 95.12 78 PRO A CA 1
ATOM 596 C C . PRO A 1 78 ? -11.517 -3.553 14.664 1.00 95.12 78 PRO A C 1
ATOM 598 O O . PRO A 1 78 ? -11.055 -4.092 15.662 1.00 95.12 78 PRO A O 1
ATOM 601 N N . GLU A 1 79 ? -12.718 -3.847 14.179 1.00 95.38 79 GLU A N 1
ATOM 602 C CA . GLU A 1 79 ? -13.663 -4.836 14.692 1.00 95.38 79 GLU A CA 1
ATOM 603 C C . GLU A 1 79 ? -13.343 -6.269 14.211 1.00 95.38 79 GLU A C 1
ATOM 605 O O . GLU A 1 79 ? -14.002 -7.220 14.618 1.00 95.38 79 GLU A O 1
ATOM 610 N N . GLY A 1 80 ? -12.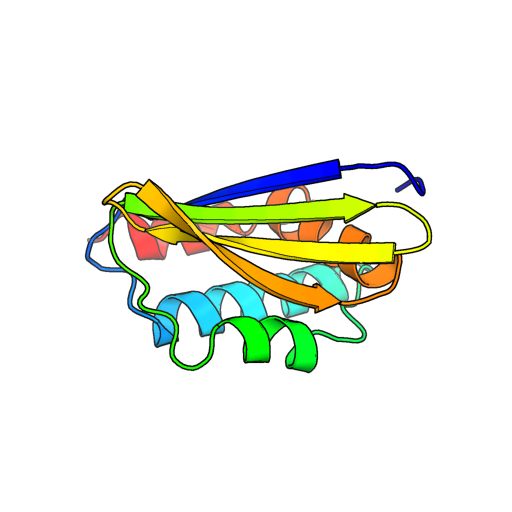333 -6.441 13.349 1.00 94.12 80 GLY A N 1
ATOM 611 C CA . GLY A 1 80 ? -11.852 -7.740 12.868 1.00 94.12 80 GLY A CA 1
ATOM 612 C C . GLY A 1 80 ? -12.469 -8.220 11.551 1.00 94.12 80 GLY A C 1
ATOM 613 O O . GLY A 1 80 ? -12.058 -9.260 11.035 1.00 94.12 80 GLY A O 1
ATOM 614 N N . ALA A 1 81 ? -13.408 -7.474 10.959 1.00 95.94 81 ALA A N 1
ATOM 615 C CA . ALA A 1 81 ? -13.982 -7.824 9.662 1.00 95.94 81 ALA A CA 1
ATOM 616 C C . ALA A 1 81 ? -12.934 -7.659 8.552 1.00 95.94 81 ALA A C 1
ATOM 618 O O . ALA A 1 81 ? -12.325 -6.597 8.427 1.00 95.94 81 ALA A O 1
ATOM 619 N N . SER A 1 82 ? -12.730 -8.693 7.730 1.00 96.69 82 SER A N 1
ATOM 620 C CA . SER A 1 82 ? -11.683 -8.708 6.703 1.00 96.69 82 SER A CA 1
ATOM 621 C C . SER A 1 82 ? -12.241 -8.925 5.300 1.00 96.69 82 SER A C 1
ATOM 623 O O . SER A 1 82 ? -13.164 -9.714 5.104 1.00 96.69 82 SER A O 1
ATOM 625 N N . ARG A 1 83 ? -11.676 -8.228 4.308 1.00 97.25 83 ARG A N 1
ATOM 626 C CA . ARG A 1 83 ? -12.008 -8.401 2.886 1.00 97.25 83 ARG A CA 1
ATOM 627 C C . ARG A 1 83 ? -10.810 -8.136 1.985 1.00 97.25 83 ARG A C 1
ATOM 629 O O . ARG A 1 83 ? -9.966 -7.287 2.274 1.00 97.25 83 ARG A O 1
ATOM 636 N N . VAL A 1 84 ? -10.778 -8.814 0.843 1.00 98.00 84 VAL A N 1
ATOM 637 C CA . VAL A 1 84 ? -9.836 -8.504 -0.238 1.00 98.00 84 VAL A CA 1
ATOM 638 C C . VAL A 1 84 ? -10.324 -7.250 -0.961 1.00 98.00 84 VAL A C 1
ATOM 640 O O . VAL A 1 84 ? -11.467 -7.197 -1.407 1.00 98.00 84 VAL A O 1
ATOM 643 N N . LEU A 1 85 ? -9.461 -6.241 -1.074 1.00 97.19 85 LEU A N 1
ATOM 644 C CA . LEU A 1 85 ? -9.736 -5.032 -1.854 1.00 97.19 85 LEU A CA 1
ATOM 645 C C . LEU A 1 85 ? -9.454 -5.250 -3.342 1.00 97.19 85 LEU A C 1
ATOM 647 O O . LEU A 1 85 ? -10.160 -4.718 -4.189 1.00 97.19 85 LEU A O 1
ATOM 651 N N . GLY A 1 86 ? -8.439 -6.053 -3.663 1.00 97.62 86 GLY A N 1
ATOM 652 C CA . GLY A 1 86 ? -8.116 -6.425 -5.036 1.00 97.62 86 GLY A CA 1
ATOM 653 C C . GLY A 1 86 ? -6.723 -7.024 -5.175 1.00 97.62 86 GLY A C 1
ATOM 654 O O . GLY A 1 86 ? -5.991 -7.177 -4.197 1.00 97.62 86 GLY A O 1
ATOM 655 N N . THR A 1 87 ? -6.365 -7.383 -6.408 1.00 97.69 87 THR A N 1
ATOM 656 C CA . THR A 1 87 ? -5.032 -7.882 -6.771 1.00 97.69 87 THR A CA 1
ATOM 657 C C . THR A 1 87 ? -4.481 -7.076 -7.937 1.00 97.69 87 THR A C 1
ATOM 659 O O . THR A 1 87 ? -5.137 -6.958 -8.969 1.00 97.69 87 THR A O 1
ATOM 662 N N . VAL A 1 88 ? -3.264 -6.558 -7.787 1.00 96.56 88 VAL A N 1
ATOM 663 C CA . VAL A 1 88 ? -2.529 -5.872 -8.850 1.00 96.56 88 VAL A CA 1
ATOM 664 C C . VAL A 1 88 ? -1.400 -6.788 -9.336 1.00 96.56 88 VAL A C 1
ATOM 666 O O . VAL A 1 88 ? -0.508 -7.124 -8.550 1.00 96.56 88 VAL A O 1
ATOM 669 N N . PRO A 1 89 ? -1.409 -7.232 -10.603 1.00 94.38 89 PRO A N 1
ATOM 670 C CA . PRO A 1 89 ? -0.402 -8.156 -11.108 1.00 94.38 89 PRO A CA 1
ATOM 671 C C . PRO A 1 89 ? 0.954 -7.471 -11.317 1.00 94.38 89 PRO A C 1
ATOM 673 O O . PRO A 1 89 ? 1.039 -6.263 -11.547 1.00 94.38 89 PRO A O 1
ATOM 676 N N . GLY A 1 90 ? 2.017 -8.277 -11.301 1.00 90.75 90 GLY A N 1
ATOM 677 C CA . GLY A 1 90 ? 3.355 -7.870 -11.728 1.00 90.75 90 GLY A CA 1
ATOM 678 C C . GLY A 1 90 ? 4.395 -7.780 -10.610 1.00 90.75 90 GLY A C 1
ATOM 679 O O . GLY A 1 90 ? 4.162 -7.240 -9.528 1.00 90.75 90 GLY A O 1
ATOM 680 N N . LEU A 1 91 ? 5.600 -8.270 -10.915 1.00 91.56 91 LEU A N 1
ATOM 681 C CA . LEU A 1 91 ? 6.766 -8.195 -10.032 1.00 91.56 91 LEU A CA 1
ATOM 682 C C . LEU A 1 91 ? 7.199 -6.741 -9.765 1.00 91.56 91 LEU A C 1
ATOM 684 O O . LEU A 1 91 ? 7.704 -6.444 -8.683 1.00 91.56 91 LEU A O 1
ATOM 688 N N . ALA A 1 92 ? 6.986 -5.832 -10.722 1.00 91.88 92 ALA A N 1
ATOM 689 C CA . ALA A 1 92 ? 7.282 -4.407 -10.566 1.00 91.88 92 ALA A CA 1
ATOM 690 C C . ALA A 1 92 ? 6.522 -3.790 -9.381 1.00 91.88 92 ALA A C 1
ATOM 692 O O . ALA A 1 92 ? 7.131 -3.120 -8.551 1.00 91.88 92 ALA A O 1
ATOM 693 N N . MET A 1 93 ? 5.238 -4.131 -9.207 1.00 93.06 93 MET A N 1
ATOM 694 C CA . MET A 1 93 ? 4.433 -3.651 -8.076 1.00 93.06 93 MET A CA 1
ATOM 695 C C . MET A 1 93 ? 4.978 -4.113 -6.727 1.00 93.06 93 MET A C 1
ATOM 697 O O . MET A 1 93 ? 5.088 -3.311 -5.799 1.00 93.06 93 MET A O 1
ATOM 701 N N . LYS A 1 94 ? 5.396 -5.383 -6.619 1.00 92.44 94 LYS A N 1
ATOM 702 C CA . LYS A 1 94 ? 6.097 -5.872 -5.423 1.00 92.44 94 LYS A CA 1
ATOM 703 C C . LYS A 1 94 ? 7.346 -5.041 -5.148 1.00 92.44 94 LYS A C 1
ATOM 705 O O . LYS A 1 94 ? 7.576 -4.648 -4.006 1.00 92.44 94 LYS A O 1
ATOM 710 N N . LYS A 1 95 ? 8.183 -4.836 -6.168 1.00 91.12 95 LYS A N 1
ATOM 711 C CA . LYS A 1 95 ? 9.452 -4.118 -6.009 1.00 91.12 95 LYS A CA 1
ATOM 712 C C . LYS A 1 95 ? 9.216 -2.683 -5.548 1.00 91.12 95 LYS A C 1
ATOM 714 O O . LYS A 1 95 ? 9.886 -2.241 -4.621 1.00 91.12 95 LYS A O 1
ATOM 719 N N . ALA A 1 96 ? 8.230 -2.015 -6.139 1.00 92.06 96 ALA A N 1
ATOM 720 C CA . ALA A 1 96 ? 7.883 -0.651 -5.792 1.00 92.06 96 ALA A CA 1
ATOM 721 C C . ALA A 1 96 ? 7.373 -0.528 -4.349 1.00 92.06 96 ALA A C 1
ATOM 723 O O . ALA A 1 96 ? 7.895 0.281 -3.589 1.00 92.06 96 ALA A O 1
ATOM 724 N N . ILE A 1 97 ? 6.435 -1.386 -3.925 1.00 88.75 97 ILE A N 1
ATOM 725 C CA . ILE A 1 97 ? 5.961 -1.411 -2.530 1.00 88.75 97 ILE A CA 1
ATOM 726 C C . ILE A 1 97 ? 7.106 -1.682 -1.557 1.00 88.75 97 ILE A C 1
ATOM 728 O O . ILE A 1 97 ? 7.253 -0.982 -0.564 1.00 88.75 97 ILE A O 1
ATOM 732 N N . LEU A 1 98 ? 7.967 -2.664 -1.823 1.00 87.56 98 LEU A N 1
ATOM 733 C CA . LEU A 1 98 ? 9.091 -2.922 -0.922 1.00 87.56 98 LEU A CA 1
ATOM 734 C C . LEU A 1 98 ? 10.058 -1.737 -0.855 1.00 87.56 98 LEU A C 1
ATOM 736 O O . LEU A 1 98 ? 10.561 -1.428 0.222 1.00 87.56 98 LEU A O 1
ATOM 740 N N . ALA A 1 99 ? 10.290 -1.042 -1.967 1.00 85.38 99 ALA A N 1
ATOM 741 C CA . ALA A 1 99 ? 11.129 0.147 -1.993 1.00 85.38 99 ALA A CA 1
ATOM 742 C C . ALA A 1 99 ? 10.510 1.342 -1.239 1.00 85.38 99 ALA A C 1
ATOM 744 O O . ALA A 1 99 ? 11.271 2.131 -0.680 1.00 85.38 99 ALA A O 1
ATOM 745 N N . THR A 1 100 ? 9.177 1.451 -1.106 1.00 80.00 100 THR A N 1
ATOM 746 C CA . THR A 1 100 ? 8.563 2.496 -0.257 1.00 80.00 100 THR A CA 1
ATOM 747 C C . THR A 1 100 ? 8.856 2.301 1.234 1.00 80.00 100 THR A C 1
ATOM 749 O O . THR A 1 100 ? 8.899 3.280 1.979 1.00 80.00 100 THR A O 1
ATOM 752 N N . PHE A 1 101 ? 9.051 1.054 1.681 1.00 71.00 101 PHE A N 1
ATOM 753 C CA . PHE A 1 101 ? 9.292 0.712 3.091 1.00 71.00 101 PHE A CA 1
ATOM 754 C C . PHE A 1 101 ? 10.768 0.443 3.428 1.00 71.00 101 PHE A C 1
ATOM 756 O O . PHE A 1 101 ? 11.189 0.725 4.546 1.00 71.00 101 PHE A O 1
ATOM 763 N N . ILE A 1 102 ? 11.546 -0.098 2.485 1.00 63.12 102 ILE A N 1
ATOM 764 C CA . ILE A 1 102 ? 12.906 -0.637 2.698 1.00 63.12 102 ILE A CA 1
ATOM 765 C C . ILE A 1 102 ? 13.940 0.049 1.770 1.00 63.12 102 ILE A C 1
ATOM 767 O O . ILE A 1 102 ? 15.118 -0.295 1.767 1.00 63.12 102 I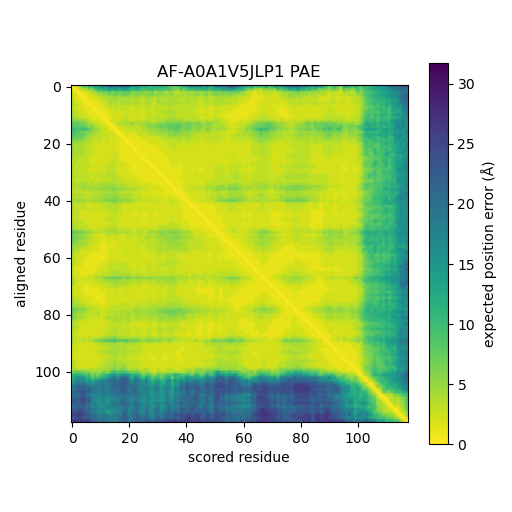LE A O 1
ATOM 771 N N . GLY A 1 103 ? 13.532 1.022 0.947 1.00 51.41 103 GLY A N 1
ATOM 772 C CA . GLY A 1 103 ? 14.435 1.740 0.041 1.00 51.41 103 GLY A CA 1
ATOM 773 C C . GLY A 1 103 ? 15.438 2.669 0.754 1.00 51.41 103 GLY A C 1
ATOM 774 O O . GLY A 1 103 ? 15.231 3.038 1.910 1.00 51.41 103 GLY A O 1
ATOM 775 N N . PRO A 1 104 ? 16.504 3.116 0.054 1.00 45.00 104 PRO A N 1
ATOM 776 C CA . PRO A 1 104 ? 17.593 3.932 0.619 1.00 45.00 104 PRO A CA 1
ATOM 777 C C . PRO A 1 104 ? 17.154 5.329 1.095 1.00 45.00 104 PRO A C 1
ATOM 779 O O . PRO A 1 104 ? 17.887 6.000 1.815 1.00 45.00 104 PRO A O 1
ATOM 782 N N . LYS A 1 105 ? 15.944 5.760 0.723 1.00 45.59 105 LYS A N 1
ATOM 783 C CA . LYS A 1 105 ? 15.232 6.890 1.326 1.00 45.59 105 LYS A CA 1
ATOM 784 C C . LYS A 1 105 ? 13.995 6.343 2.032 1.00 45.59 105 LYS A C 1
ATOM 786 O O . LYS A 1 105 ? 12.928 6.299 1.416 1.00 45.59 105 LYS A O 1
ATOM 791 N N . PRO A 1 106 ? 14.117 5.889 3.290 1.00 48.72 106 PRO A N 1
ATOM 792 C CA . PRO A 1 106 ? 12.968 5.424 4.033 1.00 48.72 106 PRO A CA 1
ATOM 793 C C . PRO A 1 106 ? 11.964 6.572 4.111 1.00 48.72 106 PRO A C 1
ATOM 795 O O . PRO A 1 106 ? 12.224 7.619 4.709 1.00 48.72 106 PRO A O 1
ATOM 798 N N . ASN A 1 107 ? 10.786 6.355 3.528 1.00 49.16 107 ASN A N 1
ATOM 799 C CA . ASN A 1 107 ? 9.645 7.268 3.594 1.00 49.16 107 ASN A CA 1
ATOM 800 C C . ASN A 1 107 ? 9.225 7.552 5.057 1.00 49.16 107 ASN A C 1
ATOM 802 O O . ASN A 1 107 ? 8.390 8.402 5.338 1.00 49.16 107 ASN A O 1
ATOM 806 N N . THR A 1 108 ? 9.855 6.871 6.014 1.00 50.88 108 THR A N 1
ATOM 807 C CA . THR A 1 108 ? 9.701 6.993 7.451 1.00 50.88 108 THR A CA 1
ATOM 808 C C . THR A 1 108 ? 10.068 8.367 8.008 1.00 50.88 108 THR A C 1
ATOM 810 O O . THR A 1 108 ? 9.516 8.697 9.041 1.00 50.88 108 THR A O 1
ATOM 813 N N . ALA A 1 109 ? 10.920 9.199 7.396 1.00 50.06 109 ALA A N 1
ATOM 814 C CA . ALA A 1 109 ? 11.187 10.533 7.967 1.00 50.06 109 ALA A CA 1
ATOM 815 C C . ALA A 1 109 ? 9.991 11.494 7.803 1.00 50.06 109 ALA A C 1
ATOM 817 O O . ALA A 1 109 ? 9.613 12.183 8.749 1.00 50.06 109 ALA A O 1
ATOM 8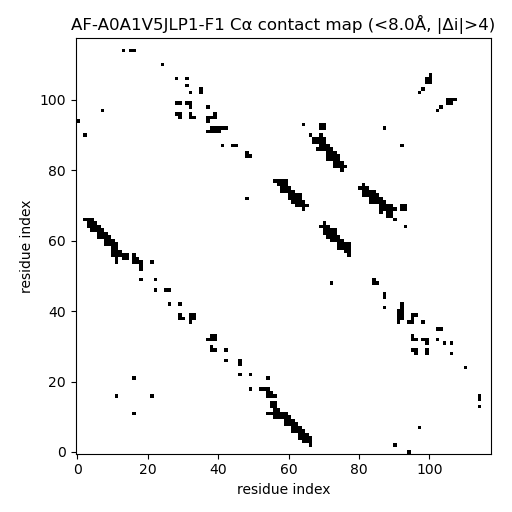18 N N . GLU A 1 110 ? 9.346 11.505 6.633 1.00 51.69 110 GLU A N 1
ATOM 819 C CA . GLU A 1 110 ? 8.159 12.336 6.386 1.00 51.69 110 GLU A CA 1
ATOM 820 C C . GLU A 1 110 ? 6.861 11.689 6.879 1.00 51.69 110 GLU A C 1
ATOM 822 O O . GLU A 1 110 ? 6.036 12.396 7.452 1.00 51.69 110 GLU A O 1
ATOM 827 N N . LEU A 1 111 ? 6.714 10.359 6.778 1.00 49.25 111 LEU A N 1
ATOM 828 C CA . LEU A 1 111 ? 5.611 9.643 7.435 1.00 49.25 111 LEU A CA 1
ATOM 829 C C . LEU A 1 111 ? 5.681 9.795 8.961 1.00 49.25 111 LEU A C 1
ATOM 831 O O . LEU A 1 111 ? 4.659 10.080 9.572 1.00 49.25 111 LEU A O 1
ATOM 835 N N . LYS A 1 112 ? 6.866 9.717 9.596 1.00 46.56 112 LYS A N 1
ATOM 836 C CA . LYS A 1 112 ? 6.991 10.006 11.041 1.00 46.56 112 LYS A CA 1
ATOM 837 C C . LYS A 1 112 ? 6.630 11.454 11.355 1.00 46.56 112 LYS A C 1
ATOM 839 O O . LYS A 1 112 ? 5.894 11.682 12.303 1.00 46.56 112 LYS A O 1
ATOM 844 N N . ARG A 1 113 ? 7.092 12.434 10.569 1.00 47.91 113 ARG A N 1
ATOM 845 C CA . ARG A 1 113 ? 6.784 13.854 10.823 1.00 47.91 113 ARG A CA 1
ATOM 846 C C . ARG A 1 113 ? 5.301 14.199 10.644 1.00 47.91 113 ARG A C 1
ATOM 848 O O . ARG A 1 113 ? 4.796 15.004 11.413 1.00 47.91 113 ARG A O 1
ATOM 855 N N . GLY A 1 114 ? 4.607 13.588 9.683 1.00 50.56 114 GLY A N 1
ATOM 856 C CA . GLY A 1 114 ? 3.158 13.759 9.502 1.00 50.56 114 GLY A CA 1
ATOM 857 C C . GLY A 1 114 ? 2.307 12.993 10.524 1.00 50.56 114 GLY A C 1
ATOM 858 O O . GLY A 1 114 ? 1.198 13.414 10.832 1.00 50.56 114 GLY A O 1
ATOM 859 N N . MET A 1 115 ? 2.824 11.889 11.080 1.00 43.38 115 MET A N 1
ATOM 860 C CA . MET A 1 115 ? 2.109 11.043 12.048 1.00 43.38 115 MET A CA 1
ATOM 861 C C . MET A 1 115 ? 2.371 11.390 13.517 1.00 43.38 115 MET A C 1
ATOM 863 O O . MET A 1 115 ? 1.579 10.984 14.366 1.00 43.38 115 MET A O 1
ATOM 867 N N . LEU A 1 116 ? 3.460 12.099 13.831 1.00 41.53 116 LEU A N 1
ATOM 868 C CA . LEU A 1 116 ? 3.806 12.461 15.211 1.00 41.53 116 LEU A CA 1
ATOM 869 C C . LEU A 1 116 ? 3.121 13.734 15.703 1.00 41.53 116 LEU A C 1
ATOM 871 O O . LEU A 1 116 ? 3.159 13.989 16.902 1.00 41.53 116 LEU A O 1
ATOM 875 N N . GLY A 1 117 ? 2.475 14.494 14.816 1.00 43.72 117 GLY A N 1
ATOM 876 C CA . GLY A 1 117 ? 1.994 15.823 15.165 1.00 43.72 117 GLY A CA 1
ATOM 877 C C . GLY A 1 117 ? 3.152 16.74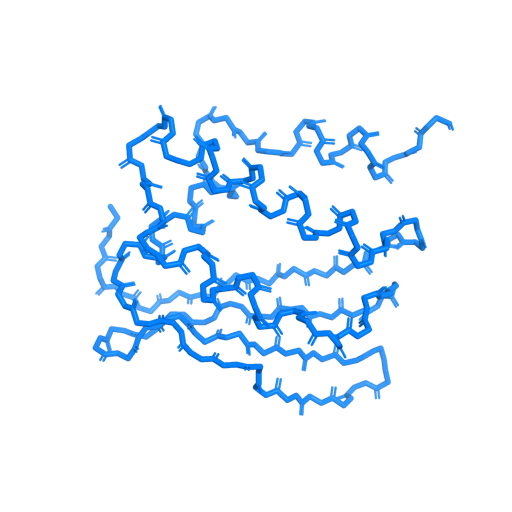6 15.562 1.00 43.72 117 GLY A C 1
ATOM 878 O O . GLY A 1 117 ? 4.244 16.338 15.958 1.00 43.72 117 GLY A O 1
ATOM 879 N N . LYS A 1 118 ? 2.924 18.036 15.425 1.00 41.03 118 LYS A N 1
ATOM 880 C CA . LYS A 1 118 ? 3.371 18.935 16.476 1.00 41.03 118 LYS A CA 1
ATOM 881 C C . LYS A 1 118 ? 2.127 19.312 17.251 1.00 41.03 118 LYS A C 1
ATOM 883 O O . LYS A 1 118 ? 1.076 19.434 16.580 1.00 41.03 118 LYS A O 1
#

Sequence (118 aa):
MADRPVAVVIKIESRLVSNDLFVSSVEKGFRNSASVGYPADRADQYLALYKGVEIKKGVVFQQSYVPGKGLTVTYTSPEGASRVLGTVPGLAMKKAILATFIGPKPNTAELKRGMLGK

Nearest PDB structures (foldseek):
  8dld-assembly1_A  TM=7.220E-01  e=3.292E-03  Physcomitrium patens
  4dol-assembly1_A  TM=7.223E-01  e=5.412E-03  Arabidopsis thaliana
  5wl6-assembly2_B  TM=6.637E-01  e=4.221E-03  unidentified
  5yx3-assembly1_B  TM=5.943E-01  e=5.758E-03  Deschampsia antarctica
  4fma-assembly15_K  TM=6.620E-01  e=8.296E-01  Escherichia coli